Protein AF-A0A7W5QB57-F1 (afdb_monomer_lite)

Secondary structure (DSSP, 8-state):
-PPPPPP-----TTHHHHHHHHHHHHHHHHHHHHHHHHHHHHHTT-HHHHHHHSS---HHHHHT--THHHHHHHHHHHHHHHT--

Radius of gyration: 21.52 Å; chains: 1; bounding box: 70×33×40 Å

Structure (mmCIF, N/CA/C/O backbone):
data_AF-A0A7W5QB57-F1
#
_entry.id   AF-A0A7W5QB57-F1
#
loop_
_atom_site.group_PDB
_atom_site.id
_atom_site.type_symbol
_atom_site.label_atom_id
_atom_site.label_alt_id
_atom_site.label_comp_id
_atom_site.label_asym_id
_atom_site.label_entity_id
_atom_site.label_seq_id
_atom_site.pdbx_PDB_ins_code
_atom_site.Cartn_x
_atom_site.Cartn_y
_atom_site.Cartn_z
_atom_site.occupancy
_atom_site.B_iso_or_equiv
_atom_site.auth_seq_id
_atom_site.auth_comp_id
_atom_site.auth_asym_id
_atom_site.auth_atom_id
_atom_site.pdbx_PDB_model_num
ATOM 1 N N . MET A 1 1 ? 57.827 -19.901 -29.539 1.00 41.34 1 MET A N 1
ATOM 2 C CA . MET A 1 1 ? 57.116 -18.695 -29.057 1.00 41.34 1 MET A CA 1
ATOM 3 C C . MET A 1 1 ? 55.734 -18.716 -29.700 1.00 41.34 1 MET A C 1
ATOM 5 O O . MET A 1 1 ? 55.635 -18.449 -30.886 1.00 41.34 1 MET A O 1
ATOM 9 N N . ALA A 1 2 ? 54.710 -19.194 -28.988 1.00 48.25 2 ALA A N 1
ATOM 10 C CA . ALA A 1 2 ? 53.352 -19.334 -29.526 1.00 48.25 2 ALA A CA 1
ATOM 11 C C . ALA A 1 2 ? 52.484 -18.145 -29.068 1.00 48.25 2 ALA A C 1
ATOM 13 O O . ALA A 1 2 ? 52.588 -17.762 -27.897 1.00 48.25 2 ALA A O 1
ATOM 14 N N . PRO A 1 3 ? 51.654 -17.543 -29.938 1.00 49.25 3 PRO A N 1
ATOM 15 C CA . PRO A 1 3 ? 50.801 -16.429 -29.548 1.00 49.25 3 PRO A CA 1
ATOM 16 C C . PRO A 1 3 ? 49.613 -16.937 -28.719 1.00 49.25 3 PRO A C 1
ATOM 18 O O . PRO A 1 3 ? 48.891 -17.842 -29.133 1.00 49.25 3 PRO A O 1
ATOM 21 N N . ARG A 1 4 ? 49.415 -16.355 -27.529 1.00 50.53 4 ARG A N 1
ATOM 22 C CA . ARG A 1 4 ? 48.245 -16.627 -26.685 1.00 50.53 4 ARG A CA 1
ATOM 23 C C . ARG A 1 4 ? 47.011 -15.951 -27.278 1.00 50.53 4 ARG A C 1
ATOM 25 O O . ARG A 1 4 ? 46.998 -14.744 -27.504 1.00 50.53 4 ARG A O 1
ATOM 32 N N . HIS A 1 5 ? 45.996 -16.774 -27.488 1.00 50.69 5 HIS A N 1
ATOM 33 C CA . HIS A 1 5 ? 44.615 -16.433 -27.800 1.00 50.69 5 HIS A CA 1
ATOM 34 C C . HIS A 1 5 ? 44.081 -15.373 -26.813 1.00 50.69 5 HIS A C 1
ATOM 36 O O . HIS A 1 5 ? 44.169 -15.569 -25.599 1.00 50.69 5 HIS A O 1
ATOM 42 N N . ARG A 1 6 ? 43.551 -14.250 -27.317 1.00 55.34 6 ARG A N 1
ATOM 43 C CA . ARG A 1 6 ? 42.699 -13.350 -26.521 1.00 55.34 6 ARG A CA 1
ATOM 44 C C . ARG A 1 6 ? 41.283 -13.933 -26.518 1.00 55.34 6 ARG A C 1
ATOM 46 O O . ARG A 1 6 ? 40.828 -14.300 -27.598 1.00 55.34 6 ARG A O 1
ATOM 53 N N . PRO A 1 7 ? 40.576 -13.997 -25.383 1.00 51.34 7 PRO A N 1
ATOM 54 C CA . PRO A 1 7 ? 39.146 -14.246 -25.419 1.00 51.34 7 PRO A CA 1
ATOM 55 C C . PRO A 1 7 ? 38.422 -12.970 -25.869 1.00 51.34 7 PRO A C 1
ATOM 57 O O . PRO A 1 7 ? 38.647 -11.887 -25.323 1.00 51.34 7 PRO A O 1
ATOM 60 N N . ASP A 1 8 ? 37.577 -13.114 -26.886 1.00 49.06 8 ASP A N 1
ATOM 61 C CA . ASP A 1 8 ? 36.549 -12.152 -27.269 1.00 49.06 8 ASP A CA 1
ATOM 62 C C . ASP A 1 8 ? 35.579 -11.967 -26.094 1.00 49.06 8 ASP A C 1
ATOM 64 O O . ASP A 1 8 ? 34.859 -12.890 -25.708 1.00 49.06 8 ASP A O 1
ATOM 68 N N . PHE A 1 9 ? 35.563 -10.769 -25.508 1.00 51.81 9 PHE A N 1
ATOM 69 C CA . PHE A 1 9 ? 34.528 -10.354 -24.563 1.00 51.81 9 PHE A CA 1
ATOM 70 C C . PHE A 1 9 ? 33.241 -10.082 -25.348 1.00 51.81 9 PHE A C 1
ATOM 72 O O . PHE A 1 9 ? 32.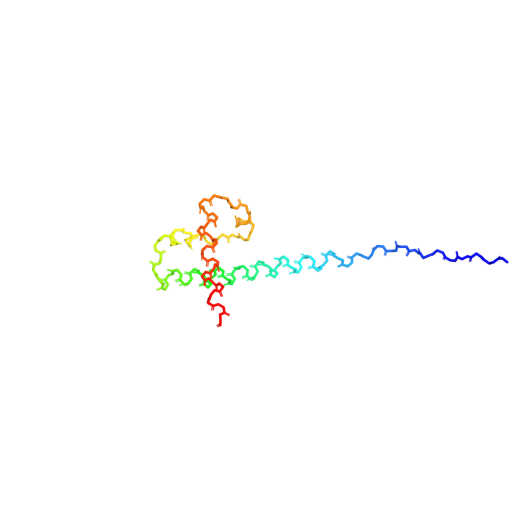931 -8.944 -25.697 1.00 51.81 9 PHE A O 1
ATOM 79 N N . THR A 1 10 ? 32.492 -11.142 -25.641 1.00 52.12 10 THR A N 1
ATOM 80 C CA . THR A 1 10 ? 31.095 -11.005 -26.060 1.00 52.12 10 THR A CA 1
ATOM 81 C C . THR A 1 10 ? 30.293 -10.619 -24.820 1.00 52.12 10 THR A C 1
ATOM 83 O O . THR A 1 10 ? 30.146 -11.417 -23.897 1.00 52.12 10 THR A O 1
ATOM 86 N N . PHE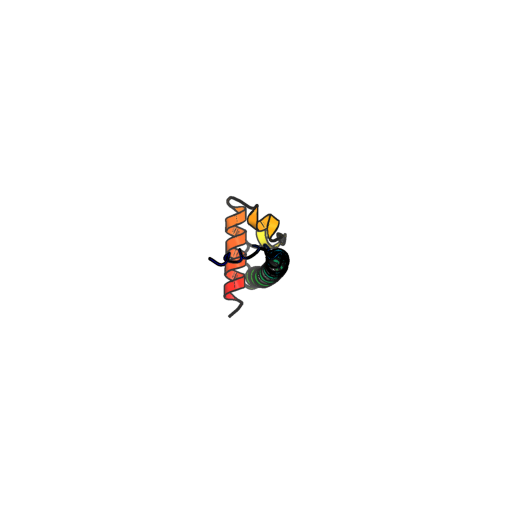 A 1 11 ? 29.847 -9.363 -24.763 1.00 49.97 11 PHE A N 1
ATOM 87 C CA . PHE A 1 11 ? 28.957 -8.870 -23.717 1.00 49.97 11 PHE A CA 1
ATOM 88 C C . PHE A 1 11 ? 27.590 -9.533 -23.913 1.00 49.97 11 PHE A C 1
ATOM 90 O O . PHE A 1 11 ? 26.879 -9.245 -24.876 1.00 49.97 11 PHE A O 1
ATOM 97 N N . ASP A 1 12 ? 27.278 -10.480 -23.039 1.00 50.22 12 ASP A N 1
ATOM 98 C CA . ASP A 1 12 ? 26.050 -11.259 -23.072 1.00 50.22 12 ASP A CA 1
ATOM 99 C C . ASP A 1 12 ? 24.828 -10.346 -22.827 1.00 50.22 12 ASP A C 1
ATOM 101 O O . ASP A 1 12 ? 24.679 -9.721 -21.775 1.00 50.22 12 ASP A O 1
ATOM 105 N N . GLN A 1 13 ? 23.973 -10.227 -23.847 1.00 51.25 13 GLN A N 1
ATOM 106 C CA . GLN A 1 13 ? 22.723 -9.460 -23.830 1.00 51.25 13 GLN A CA 1
ATOM 107 C C . GLN A 1 13 ? 21.587 -10.145 -23.031 1.00 51.25 13 GLN A C 1
ATOM 109 O O . GLN A 1 13 ? 20.440 -9.712 -23.142 1.00 51.25 13 GLN A O 1
ATOM 114 N N . ALA A 1 14 ? 21.835 -11.174 -22.205 1.00 48.97 14 ALA A N 1
ATOM 115 C CA . ALA A 1 14 ? 20.771 -11.820 -21.422 1.00 48.97 14 ALA A CA 1
ATOM 116 C C . ALA A 1 14 ? 20.222 -10.968 -20.260 1.00 48.97 14 ALA A C 1
ATOM 118 O O . ALA A 1 14 ? 19.106 -11.202 -19.801 1.00 48.97 14 ALA A O 1
ATOM 119 N N . THR A 1 15 ? 20.931 -9.927 -19.819 1.00 53.41 15 THR A N 1
ATOM 120 C CA . THR A 1 15 ? 20.508 -9.097 -18.668 1.00 53.41 15 THR A CA 1
ATOM 121 C C . THR A 1 15 ? 19.298 -8.192 -18.942 1.00 53.41 15 THR A C 1
ATOM 123 O O . THR A 1 15 ? 18.711 -7.639 -18.013 1.00 53.41 15 THR A O 1
ATOM 126 N N . GLY A 1 16 ? 18.875 -8.045 -20.202 1.00 47.72 16 GLY A N 1
ATOM 127 C CA . GLY A 1 16 ? 17.704 -7.237 -20.560 1.00 47.72 16 GLY A CA 1
ATOM 128 C C . GLY A 1 16 ? 16.356 -7.914 -20.290 1.00 47.72 16 GLY A C 1
ATOM 129 O O . GLY A 1 16 ? 15.363 -7.218 -20.088 1.00 47.72 16 GLY A O 1
ATOM 130 N N . VAL A 1 17 ? 16.305 -9.251 -20.276 1.00 49.41 17 VAL A N 1
ATOM 131 C CA . VAL A 1 17 ? 15.047 -10.015 -20.154 1.00 49.41 17 VAL A CA 1
ATOM 132 C C . VAL A 1 17 ? 14.688 -10.273 -18.688 1.00 49.41 17 VAL A C 1
ATOM 134 O O . VAL A 1 17 ? 13.517 -10.183 -18.324 1.00 49.41 17 VAL A O 1
ATOM 137 N N . GLU A 1 18 ? 15.688 -10.489 -17.828 1.00 51.88 18 GLU A N 1
ATOM 138 C CA . GLU A 1 18 ? 15.490 -10.676 -16.382 1.00 51.88 18 GLU A CA 1
ATOM 139 C C . GLU A 1 18 ? 14.927 -9.403 -15.723 1.00 51.88 18 GLU A C 1
ATOM 141 O O . GLU A 1 18 ? 13.928 -9.459 -15.015 1.00 51.88 18 GLU A O 1
ATOM 146 N N . HIS A 1 19 ? 15.446 -8.221 -16.077 1.00 52.06 19 HIS A N 1
ATOM 147 C CA . HIS A 1 19 ? 14.941 -6.941 -15.557 1.00 52.06 19 HIS A CA 1
ATOM 148 C C . HIS A 1 19 ? 13.513 -6.570 -16.008 1.00 52.06 19 HIS A C 1
ATOM 150 O O . HIS A 1 19 ? 12.855 -5.765 -15.344 1.00 52.06 19 HIS A O 1
ATOM 156 N N . MET A 1 20 ? 13.023 -7.089 -17.142 1.00 50.16 20 MET A N 1
ATOM 157 C CA . MET A 1 20 ? 11.633 -6.854 -17.566 1.00 50.16 20 MET A CA 1
ATOM 158 C C . MET A 1 20 ? 10.654 -7.766 -16.822 1.00 50.16 20 MET A C 1
ATOM 160 O O . MET A 1 20 ? 9.576 -7.308 -16.445 1.00 50.16 20 MET A O 1
ATOM 164 N N . ALA A 1 21 ? 11.042 -9.022 -16.575 1.00 58.12 21 ALA A N 1
ATOM 165 C CA . ALA A 1 21 ? 10.259 -9.955 -15.770 1.00 58.12 21 ALA A CA 1
ATOM 166 C C . ALA A 1 21 ? 10.160 -9.497 -14.304 1.00 58.12 21 ALA A C 1
ATOM 168 O O . ALA A 1 21 ? 9.079 -9.577 -13.722 1.00 58.12 21 ALA A O 1
ATOM 169 N N . ASP A 1 22 ? 11.242 -8.938 -13.750 1.00 67.88 22 ASP A N 1
ATOM 170 C CA . ASP A 1 22 ? 11.258 -8.355 -12.402 1.00 67.88 22 ASP A CA 1
ATOM 171 C C . ASP A 1 22 ? 10.241 -7.217 -12.254 1.00 67.88 22 ASP A C 1
ATOM 173 O O . ASP A 1 22 ? 9.447 -7.221 -11.322 1.00 67.88 22 ASP A O 1
ATOM 177 N N . LYS A 1 23 ? 10.151 -6.299 -13.226 1.00 76.50 23 LYS A N 1
ATOM 178 C CA . LYS A 1 23 ? 9.184 -5.184 -13.166 1.00 76.50 23 LYS A CA 1
ATOM 179 C C . LYS A 1 23 ? 7.724 -5.626 -13.234 1.00 76.50 23 LYS A C 1
ATOM 181 O O . LYS A 1 23 ? 6.868 -5.020 -12.586 1.00 76.50 23 LYS A O 1
ATOM 186 N N . GLU A 1 24 ? 7.426 -6.641 -14.040 1.00 81.38 24 GLU A N 1
ATOM 187 C CA . GLU A 1 24 ? 6.072 -7.193 -14.148 1.00 81.38 24 GLU A CA 1
ATOM 188 C C . GLU A 1 24 ? 5.689 -7.928 -12.853 1.00 81.38 24 GLU A C 1
ATOM 190 O O . GLU A 1 24 ? 4.578 -7.769 -12.340 1.00 81.38 24 GLU A O 1
ATOM 195 N N . LEU A 1 25 ? 6.641 -8.674 -12.278 1.00 84.69 25 LEU A N 1
ATOM 196 C CA . LEU A 1 25 ? 6.491 -9.336 -10.986 1.00 84.69 25 LEU A CA 1
ATOM 197 C C . LEU A 1 25 ? 6.315 -8.322 -9.849 1.00 84.69 25 LEU A C 1
ATOM 199 O O . LEU A 1 25 ? 5.399 -8.481 -9.046 1.00 84.69 25 LEU A O 1
ATOM 203 N N . ASP A 1 26 ? 7.120 -7.262 -9.803 1.00 85.19 26 ASP A N 1
ATOM 204 C CA . ASP A 1 26 ? 7.000 -6.166 -8.837 1.00 85.19 26 ASP A CA 1
ATOM 205 C C . ASP A 1 26 ? 5.626 -5.498 -8.917 1.00 85.19 26 ASP A C 1
ATOM 207 O O . ASP A 1 26 ? 4.993 -5.248 -7.890 1.00 85.19 26 ASP A O 1
ATOM 211 N N . ARG A 1 27 ? 5.122 -5.241 -10.133 1.00 85.44 27 ARG A N 1
ATOM 212 C CA . ARG A 1 27 ? 3.765 -4.712 -10.338 1.00 85.44 27 ARG A CA 1
ATOM 213 C C . ARG A 1 27 ? 2.699 -5.668 -9.812 1.00 85.44 27 ARG A C 1
ATOM 215 O O . ARG A 1 27 ? 1.794 -5.219 -9.114 1.00 85.44 27 ARG A O 1
ATOM 222 N N . LEU A 1 28 ? 2.808 -6.962 -10.110 1.00 89.19 28 LEU A N 1
ATOM 223 C CA . LEU A 1 28 ? 1.870 -7.987 -9.636 1.00 89.19 28 LEU A CA 1
ATOM 224 C C . LEU A 1 28 ? 1.890 -8.138 -8.112 1.00 89.19 28 LEU A C 1
ATOM 226 O O . LEU A 1 28 ? 0.837 -8.232 -7.480 1.00 89.19 28 LEU A O 1
ATOM 230 N N . LEU A 1 29 ? 3.081 -8.158 -7.512 1.00 88.44 29 LEU A N 1
ATOM 231 C CA . LEU A 1 29 ? 3.259 -8.215 -6.064 1.00 88.44 29 LEU A CA 1
ATOM 232 C C . LEU A 1 29 ? 2.681 -6.969 -5.404 1.00 88.44 29 LEU A C 1
ATOM 234 O O . LEU A 1 29 ? 1.939 -7.087 -4.429 1.00 88.44 29 LEU A O 1
ATOM 238 N N . PHE A 1 30 ? 2.973 -5.793 -5.957 1.00 89.62 30 PHE A N 1
ATOM 239 C CA . PHE A 1 30 ? 2.429 -4.532 -5.477 1.00 89.62 30 PHE A CA 1
ATOM 240 C C . PHE A 1 30 ? 0.903 -4.522 -5.538 1.00 89.62 30 PHE A C 1
ATOM 242 O O . PHE A 1 30 ? 0.273 -4.238 -4.524 1.00 89.62 30 PHE A O 1
ATOM 249 N N . ASP A 1 31 ? 0.307 -4.880 -6.677 1.00 89.25 31 ASP A N 1
ATOM 250 C CA . ASP A 1 31 ? -1.149 -4.908 -6.854 1.00 89.25 31 ASP A CA 1
ATOM 251 C C . ASP A 1 31 ? -1.811 -5.864 -5.853 1.00 89.25 31 ASP A C 1
ATOM 253 O O . ASP A 1 31 ? -2.779 -5.518 -5.172 1.00 89.25 31 ASP A O 1
ATOM 257 N N . ARG A 1 32 ? -1.205 -7.039 -5.651 1.00 90.00 32 ARG A N 1
ATOM 258 C CA . ARG A 1 32 ? -1.697 -8.025 -4.689 1.00 90.00 32 ARG A CA 1
ATOM 259 C C . ARG A 1 32 ? -1.596 -7.547 -3.243 1.00 90.00 32 ARG A C 1
ATOM 261 O O . ARG A 1 32 ? -2.556 -7.696 -2.485 1.00 90.00 32 ARG A O 1
ATOM 268 N N . ILE A 1 33 ? -0.456 -6.984 -2.846 1.00 91.12 33 ILE A N 1
ATOM 269 C CA . ILE A 1 33 ? -0.261 -6.412 -1.507 1.00 91.12 33 ILE A CA 1
ATOM 270 C C . ILE A 1 33 ? -1.230 -5.248 -1.295 1.00 91.12 33 ILE A C 1
ATOM 272 O O . ILE A 1 33 ? -1.857 -5.148 -0.241 1.00 91.12 33 ILE A O 1
ATOM 276 N N . TRP A 1 34 ? -1.389 -4.393 -2.302 1.00 90.25 34 TRP A N 1
ATOM 277 C CA . TRP A 1 34 ? -2.301 -3.265 -2.262 1.00 90.25 34 TRP A CA 1
ATOM 278 C C . TRP A 1 34 ? -3.746 -3.719 -2.073 1.00 90.25 34 TRP A C 1
ATOM 280 O O . TRP A 1 34 ? -4.420 -3.219 -1.178 1.00 90.25 34 TRP A O 1
ATOM 290 N N . ALA A 1 35 ? -4.214 -4.704 -2.843 1.00 90.56 35 ALA A N 1
ATOM 291 C CA . ALA A 1 35 ? -5.562 -5.252 -2.713 1.00 90.56 35 ALA A CA 1
ATOM 292 C C . ALA A 1 35 ? -5.825 -5.809 -1.303 1.00 90.56 35 ALA A C 1
ATOM 294 O O . ALA A 1 35 ? -6.881 -5.559 -0.718 1.00 90.56 35 ALA A O 1
ATOM 295 N N . LEU A 1 36 ? -4.847 -6.510 -0.720 1.00 91.69 36 LEU A N 1
ATOM 296 C CA . LEU A 1 36 ? -4.926 -6.999 0.659 1.00 91.69 36 LEU A CA 1
ATOM 297 C C . LEU A 1 36 ? -4.953 -5.855 1.678 1.00 91.69 36 LEU A C 1
ATOM 299 O O . LEU A 1 36 ? -5.736 -5.894 2.627 1.00 91.69 36 LEU A O 1
ATOM 303 N N . GLY A 1 37 ? -4.134 -4.825 1.472 1.00 90.75 37 GLY A N 1
ATOM 304 C CA . GLY A 1 37 ? -4.090 -3.640 2.323 1.00 90.75 37 GLY A CA 1
ATOM 305 C C . GLY A 1 37 ? -5.383 -2.837 2.262 1.00 90.75 37 GLY A C 1
ATOM 306 O O . GLY A 1 37 ? -5.924 -2.459 3.297 1.00 90.75 37 GLY A O 1
ATOM 307 N N . ALA A 1 38 ? -5.928 -2.631 1.065 1.00 89.06 38 ALA A N 1
ATOM 308 C CA . ALA A 1 38 ? -7.193 -1.945 0.847 1.00 89.06 38 ALA A CA 1
ATOM 309 C C . ALA A 1 38 ? -8.359 -2.702 1.490 1.00 89.06 38 ALA A C 1
ATOM 311 O O . ALA A 1 38 ? -9.181 -2.093 2.177 1.00 89.06 38 ALA A O 1
ATOM 312 N N . LYS A 1 39 ? -8.379 -4.032 1.349 1.00 89.69 39 LYS A N 1
ATOM 313 C CA . LYS A 1 39 ? -9.339 -4.888 2.047 1.00 89.69 39 LYS A CA 1
ATOM 314 C C . LYS A 1 39 ? -9.197 -4.766 3.565 1.00 89.69 39 LYS A C 1
ATOM 316 O O . LYS A 1 39 ? -10.190 -4.568 4.247 1.00 89.69 39 LYS A O 1
ATOM 321 N N . ALA A 1 40 ? -7.976 -4.789 4.099 1.00 89.12 40 ALA A N 1
ATOM 322 C CA . ALA A 1 40 ? -7.741 -4.608 5.531 1.00 89.12 40 ALA A CA 1
ATOM 323 C C . ALA A 1 40 ? -8.176 -3.224 6.036 1.00 89.12 40 ALA A C 1
ATOM 325 O O . ALA A 1 40 ? -8.675 -3.109 7.151 1.00 89.12 40 ALA A O 1
ATOM 326 N N . VAL A 1 41 ? -8.010 -2.169 5.237 1.00 88.25 41 VAL A N 1
ATOM 327 C CA . VAL A 1 41 ? -8.504 -0.822 5.562 1.00 88.25 41 VAL A CA 1
ATOM 328 C C . VAL A 1 41 ? -10.029 -0.789 5.618 1.00 88.25 41 VAL A C 1
ATOM 330 O O . VAL A 1 41 ? -10.576 -0.148 6.515 1.00 88.25 41 VAL A O 1
ATOM 333 N N . GLN A 1 42 ? -10.707 -1.481 4.697 1.00 85.94 42 GLN A N 1
ATOM 334 C CA . GLN A 1 42 ? -12.165 -1.621 4.705 1.00 85.94 42 GLN A CA 1
ATOM 335 C C . GLN A 1 42 ? -12.646 -2.444 5.907 1.00 85.94 42 GLN A C 1
ATOM 337 O O . GLN A 1 42 ? -13.516 -1.980 6.642 1.00 85.94 42 GLN A O 1
ATOM 342 N N . ASP A 1 43 ? -12.035 -3.606 6.153 1.00 87.50 43 ASP A N 1
ATOM 343 C CA . ASP A 1 43 ? -12.385 -4.509 7.256 1.00 87.50 43 ASP A CA 1
ATOM 344 C C . ASP A 1 43 ? -12.174 -3.840 8.627 1.00 87.50 43 ASP A C 1
ATOM 346 O O . ASP A 1 43 ? -12.997 -3.991 9.527 1.00 87.50 43 ASP A O 1
ATOM 350 N N . ASN A 1 44 ? -11.104 -3.051 8.780 1.00 84.44 44 ASN A N 1
ATOM 351 C CA . ASN A 1 44 ? -10.803 -2.312 10.012 1.00 84.44 44 ASN A CA 1
ATOM 352 C C . ASN A 1 44 ? -11.420 -0.900 10.057 1.00 84.44 44 ASN A C 1
ATOM 354 O O . ASN A 1 44 ? -11.148 -0.155 10.998 1.00 84.44 44 ASN A O 1
ATOM 358 N N . GLN A 1 45 ? -12.206 -0.504 9.047 1.00 80.12 45 GLN A N 1
ATOM 359 C CA . GLN A 1 45 ? -12.840 0.819 8.929 1.00 80.12 45 GLN A CA 1
ATOM 360 C C . GLN A 1 45 ? -11.881 2.000 9.184 1.00 80.12 45 GLN A C 1
ATOM 362 O O . GLN A 1 45 ? -12.213 2.972 9.866 1.00 80.12 45 GLN A O 1
ATOM 367 N N . ILE A 1 46 ? -10.663 1.936 8.635 1.00 80.81 46 ILE A N 1
ATOM 368 C CA . ILE A 1 46 ? -9.642 2.968 8.859 1.00 80.81 46 ILE A CA 1
ATOM 369 C C . ILE A 1 46 ? -9.947 4.182 7.970 1.00 80.81 46 ILE A C 1
ATOM 371 O O . ILE A 1 46 ? -9.406 4.320 6.873 1.00 80.81 46 ILE A O 1
ATOM 375 N N . SER A 1 47 ? -10.795 5.096 8.454 1.00 77.50 47 SER A N 1
ATOM 376 C CA . SER A 1 47 ? -11.231 6.298 7.717 1.00 77.50 47 SER A CA 1
ATOM 377 C C . SER A 1 47 ? -10.077 7.178 7.227 1.00 77.50 47 SER A C 1
ATOM 379 O O . SER A 1 47 ? -10.166 7.762 6.151 1.00 77.50 47 SER A O 1
ATOM 381 N N . ALA A 1 48 ? -8.969 7.232 7.974 1.00 76.88 48 ALA A N 1
ATOM 382 C CA . ALA A 1 48 ? -7.770 7.976 7.583 1.00 76.88 48 ALA A CA 1
ATOM 383 C C . ALA A 1 48 ? -7.102 7.417 6.310 1.00 76.88 48 ALA A C 1
ATOM 385 O O . ALA A 1 48 ? -6.495 8.168 5.557 1.00 76.88 48 ALA A O 1
ATOM 386 N N . LEU A 1 49 ? -7.234 6.111 6.053 1.00 79.81 49 LEU A N 1
ATOM 387 C CA . LEU A 1 49 ? -6.668 5.441 4.878 1.00 79.81 49 LEU A CA 1
ATOM 388 C C . LEU A 1 49 ? -7.711 5.168 3.794 1.00 79.81 49 LEU A C 1
ATOM 390 O O . LEU A 1 49 ? -7.334 4.892 2.660 1.00 79.81 49 LEU A O 1
ATOM 394 N N . ALA A 1 50 ? -9.003 5.301 4.104 1.00 77.19 50 ALA A N 1
ATOM 395 C CA . ALA A 1 50 ? -10.084 5.164 3.132 1.00 77.19 50 ALA A CA 1
ATOM 396 C C . ALA A 1 50 ? -9.905 6.132 1.949 1.00 77.19 50 ALA A C 1
ATOM 398 O O . ALA A 1 50 ? -10.107 5.761 0.798 1.00 77.19 50 ALA A O 1
ATOM 399 N N . GLY A 1 51 ? -9.429 7.354 2.220 1.00 74.06 51 GLY A N 1
ATOM 400 C CA . GLY A 1 51 ? -9.062 8.321 1.182 1.00 74.06 51 GLY A CA 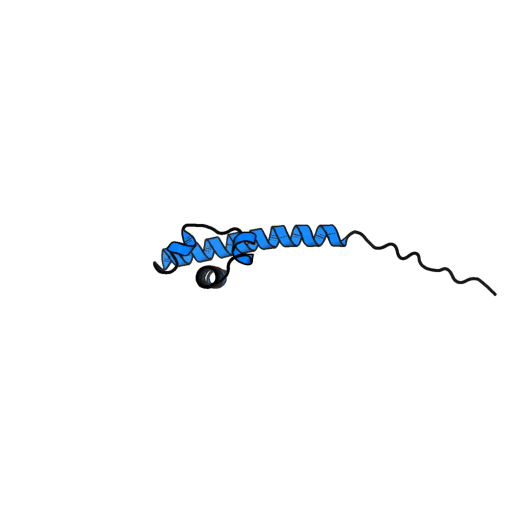1
ATOM 401 C C . GLY A 1 51 ? -7.957 7.824 0.244 1.00 74.06 51 GLY A C 1
ATOM 402 O O . GLY A 1 51 ? -8.019 8.047 -0.964 1.00 74.06 51 GLY A O 1
ATOM 403 N N . ALA A 1 52 ? -6.967 7.114 0.790 1.00 73.69 52 ALA A N 1
ATOM 404 C CA . ALA A 1 52 ? -5.848 6.561 0.035 1.00 73.69 52 ALA A CA 1
ATOM 405 C C . ALA A 1 52 ? -6.235 5.302 -0.755 1.00 73.69 52 ALA A C 1
ATOM 407 O O . ALA A 1 52 ? -5.664 5.063 -1.812 1.00 73.69 52 ALA A O 1
ATOM 408 N N . THR A 1 53 ? -7.214 4.523 -0.286 1.00 77.94 53 THR A N 1
ATOM 409 C CA . THR A 1 53 ? -7.688 3.307 -0.970 1.00 77.94 53 THR A CA 1
ATOM 410 C C . THR A 1 53 ? -8.756 3.574 -2.033 1.00 77.94 53 THR A C 1
ATOM 412 O O . THR A 1 53 ? -8.997 2.708 -2.870 1.00 77.94 53 THR A O 1
ATOM 415 N N . LEU A 1 54 ? -9.353 4.775 -2.069 1.00 74.25 54 LEU A N 1
ATOM 416 C CA . LEU A 1 54 ? -10.295 5.202 -3.120 1.00 74.25 54 LEU A CA 1
ATOM 417 C C . LEU A 1 54 ? -9.666 5.268 -4.518 1.00 74.25 54 LEU A C 1
ATOM 419 O O . LEU A 1 54 ? -10.363 5.115 -5.521 1.00 74.25 54 LEU A O 1
ATOM 423 N N . ARG A 1 55 ? -8.358 5.517 -4.597 1.00 73.88 55 ARG A N 1
ATOM 424 C CA . ARG A 1 55 ? -7.584 5.417 -5.834 1.00 73.88 55 ARG A CA 1
ATOM 425 C C . ARG A 1 55 ? -6.494 4.390 -5.619 1.00 73.88 55 ARG A C 1
ATOM 427 O O . ARG A 1 55 ? -5.576 4.652 -4.854 1.00 73.88 55 ARG A O 1
ATOM 434 N N . THR A 1 56 ? -6.570 3.271 -6.326 1.00 79.88 56 THR A N 1
ATOM 435 C CA . THR A 1 56 ? -5.448 2.340 -6.440 1.00 79.88 56 THR A CA 1
ATOM 436 C C . THR A 1 56 ? -4.330 3.028 -7.224 1.00 79.88 56 THR A C 1
ATOM 438 O O . THR A 1 56 ? -4.517 3.261 -8.420 1.00 79.88 56 THR A O 1
ATOM 441 N N . PRO A 1 57 ? -3.211 3.420 -6.588 1.00 82.12 57 PRO A N 1
ATOM 442 C CA . PRO A 1 57 ? -2.083 3.971 -7.314 1.00 82.12 57 PRO A CA 1
ATOM 443 C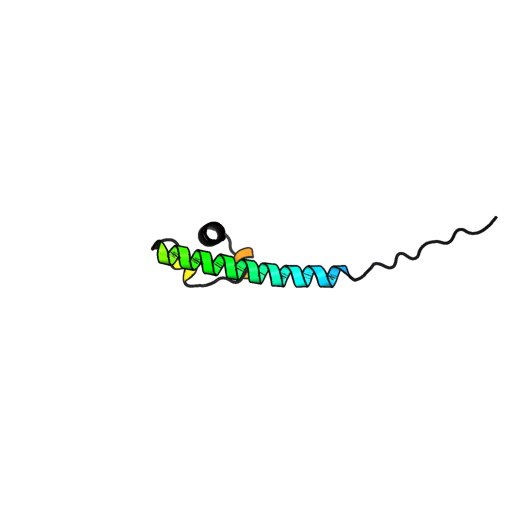 C . PRO A 1 57 ? -1.416 2.851 -8.106 1.00 82.12 57 PRO A C 1
ATOM 445 O O . PRO A 1 57 ? -1.370 1.700 -7.674 1.00 82.12 57 PRO A O 1
ATOM 448 N N . THR A 1 58 ? -0.846 3.193 -9.251 1.00 84.19 58 THR A N 1
ATOM 449 C CA . THR A 1 58 ? 0.102 2.288 -9.910 1.00 84.19 58 THR A CA 1
ATOM 450 C C . THR A 1 58 ? 1.430 2.258 -9.149 1.00 84.19 58 THR A C 1
ATOM 452 O O . THR A 1 58 ? 1.746 3.188 -8.405 1.00 84.19 58 THR A O 1
ATOM 455 N N . LEU A 1 59 ? 2.248 1.219 -9.355 1.00 82.50 59 LEU A N 1
ATOM 456 C CA . LEU A 1 59 ? 3.594 1.147 -8.768 1.00 82.50 59 LEU A CA 1
ATOM 457 C C . LEU A 1 59 ? 4.431 2.399 -9.100 1.00 82.50 59 LEU A C 1
ATOM 459 O O . LEU A 1 59 ? 5.157 2.910 -8.252 1.00 82.50 59 LEU A O 1
ATOM 463 N N . GLU A 1 60 ? 4.283 2.931 -10.313 1.00 83.75 60 GLU A N 1
ATOM 464 C CA . GLU A 1 60 ? 4.962 4.153 -10.756 1.00 83.75 60 GLU A CA 1
ATOM 465 C C . GLU A 1 60 ? 4.443 5.399 -10.032 1.00 83.75 60 GLU A C 1
ATOM 467 O O . GLU A 1 60 ? 5.235 6.242 -9.617 1.00 83.75 60 GLU A O 1
ATOM 472 N N . GLU A 1 61 ? 3.128 5.522 -9.830 1.00 83.12 61 GLU A N 1
ATOM 473 C CA . GLU A 1 61 ? 2.559 6.612 -9.028 1.00 83.12 61 GLU A CA 1
ATOM 474 C C . GLU A 1 61 ? 2.958 6.510 -7.558 1.00 83.12 61 GLU A C 1
ATOM 476 O O . GLU A 1 61 ? 3.190 7.533 -6.919 1.00 83.12 61 GLU A O 1
ATOM 481 N N . TYR A 1 62 ? 3.062 5.296 -7.019 1.00 83.38 62 TYR A N 1
ATOM 482 C CA . TYR A 1 62 ? 3.566 5.059 -5.672 1.00 83.38 62 TYR A CA 1
ATOM 483 C C . TYR A 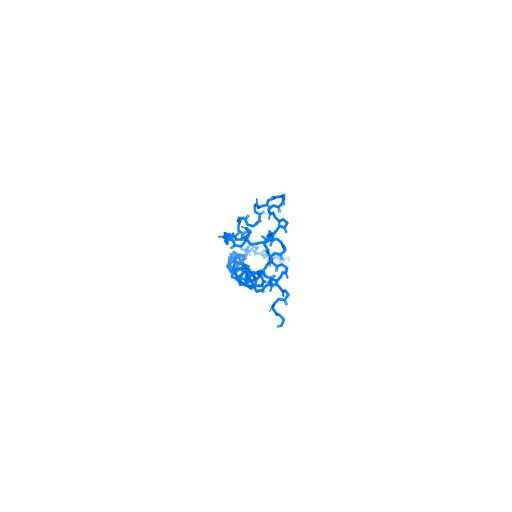1 62 ? 5.029 5.503 -5.544 1.00 83.38 62 TYR A C 1
ATOM 485 O O . TYR A 1 62 ? 5.360 6.245 -4.626 1.00 83.38 62 TYR A O 1
ATOM 493 N N . GLN A 1 63 ? 5.897 5.126 -6.487 1.00 82.00 63 GLN A N 1
ATOM 494 C CA . GLN A 1 63 ? 7.310 5.529 -6.482 1.00 82.00 63 GLN A CA 1
ATOM 495 C C . GLN A 1 63 ? 7.504 7.040 -6.674 1.00 82.00 63 GLN A C 1
ATOM 497 O O . GLN A 1 63 ? 8.412 7.617 -6.081 1.00 82.00 63 GLN A O 1
ATOM 502 N N . ASN A 1 64 ? 6.641 7.684 -7.464 1.00 85.31 64 ASN A N 1
ATOM 503 C CA . ASN A 1 64 ? 6.651 9.135 -7.678 1.00 85.31 64 ASN A CA 1
ATOM 504 C C . ASN A 1 64 ? 5.858 9.919 -6.614 1.00 85.31 64 ASN A C 1
ATOM 506 O O . ASN A 1 64 ? 5.797 11.149 -6.668 1.00 85.31 64 ASN A O 1
ATOM 510 N N . SER A 1 65 ? 5.218 9.240 -5.658 1.00 80.38 65 SER A N 1
ATOM 511 C CA . SER A 1 65 ? 4.488 9.902 -4.579 1.00 80.38 65 SER A CA 1
ATOM 512 C C . SER A 1 65 ? 5.448 10.371 -3.490 1.00 80.38 65 SER A C 1
ATOM 514 O O . SER A 1 65 ? 6.330 9.646 -3.036 1.00 80.38 65 SER A O 1
ATOM 516 N N . HIS A 1 66 ? 5.230 11.591 -3.004 1.00 79.81 66 HIS A N 1
ATOM 517 C CA . HIS A 1 66 ? 6.008 12.186 -1.920 1.00 79.81 66 HIS A CA 1
ATOM 518 C C . HIS A 1 66 ? 5.087 12.832 -0.871 1.00 79.81 66 HIS A C 1
ATOM 520 O O . HIS A 1 66 ? 3.909 13.089 -1.125 1.00 79.81 66 HIS A O 1
ATOM 526 N N . GLY A 1 67 ? 5.624 13.092 0.324 1.00 81.12 67 GLY A N 1
ATOM 527 C CA . GLY A 1 67 ? 4.913 13.793 1.401 1.00 81.12 67 GLY A CA 1
ATOM 528 C C . GLY A 1 67 ? 3.869 12.944 2.139 1.00 81.12 67 GLY A C 1
ATOM 529 O O . GLY A 1 67 ? 4.028 11.731 2.287 1.00 81.12 67 GLY A O 1
ATOM 530 N N . GLU A 1 68 ? 2.801 13.584 2.627 1.00 77.75 68 GLU A N 1
ATOM 531 C CA . GLU A 1 68 ? 1.744 12.922 3.416 1.00 77.75 68 GLU A CA 1
ATOM 532 C C . GLU A 1 68 ? 1.068 11.785 2.651 1.00 77.75 68 GLU A C 1
ATOM 534 O O . GLU A 1 68 ? 0.849 10.708 3.203 1.00 77.75 68 GLU A O 1
ATOM 539 N N . ARG A 1 69 ? 0.853 11.972 1.344 1.00 79.44 69 ARG A N 1
ATOM 540 C CA . ARG A 1 69 ? 0.251 10.949 0.488 1.00 79.44 69 ARG A CA 1
ATOM 541 C C . ARG A 1 69 ? 1.080 9.666 0.479 1.00 79.44 69 ARG A C 1
ATOM 543 O O . ARG A 1 69 ? 0.520 8.592 0.647 1.00 79.44 69 ARG A O 1
ATOM 550 N N . MET A 1 70 ? 2.408 9.769 0.384 1.00 85.19 70 MET A N 1
ATOM 551 C CA . MET A 1 70 ? 3.303 8.605 0.442 1.00 85.19 70 MET A CA 1
ATOM 552 C C . MET A 1 70 ? 3.202 7.866 1.783 1.00 85.19 70 MET A C 1
ATOM 554 O O . MET A 1 70 ? 3.203 6.637 1.819 1.00 85.19 70 MET A O 1
ATOM 558 N N . SER A 1 71 ? 3.058 8.601 2.890 1.00 86.38 71 SER A N 1
ATOM 559 C CA . SER A 1 71 ? 2.907 7.992 4.218 1.00 86.38 71 SER A CA 1
ATOM 560 C C . SER A 1 71 ? 1.635 7.157 4.335 1.00 86.38 71 SER A C 1
ATOM 562 O O . SER A 1 71 ? 1.673 6.072 4.917 1.00 86.38 71 SER A O 1
ATOM 564 N N . ASP A 1 72 ? 0.519 7.619 3.774 1.00 86.88 72 ASP A N 1
ATOM 565 C CA . ASP A 1 72 ? -0.726 6.850 3.794 1.00 86.88 72 ASP A CA 1
ATOM 566 C C . ASP A 1 72 ? -0.657 5.623 2.885 1.00 86.88 72 ASP A C 1
ATOM 568 O O . ASP A 1 72 ? -1.046 4.535 3.308 1.00 86.88 72 ASP A O 1
ATOM 572 N N . LEU A 1 73 ? -0.050 5.747 1.700 1.00 87.06 73 LEU A N 1
ATOM 573 C CA . LEU A 1 73 ? 0.197 4.606 0.814 1.00 87.06 73 LEU A CA 1
ATOM 574 C C . LEU A 1 73 ? 1.052 3.523 1.497 1.00 87.06 73 LEU A C 1
ATOM 576 O O . LEU A 1 73 ? 0.706 2.342 1.463 1.00 87.06 73 LEU A O 1
ATOM 580 N N . ILE A 1 74 ? 2.130 3.919 2.185 1.00 88.88 74 ILE A N 1
ATOM 581 C CA . ILE A 1 74 ? 2.995 2.996 2.938 1.00 88.88 74 ILE A CA 1
ATOM 582 C C . ILE A 1 74 ? 2.212 2.271 4.040 1.00 88.88 74 ILE A C 1
ATOM 584 O O . ILE A 1 74 ? 2.432 1.079 4.267 1.00 88.88 74 ILE A O 1
ATOM 588 N N . LYS A 1 75 ? 1.296 2.954 4.739 1.00 90.56 75 LYS A N 1
ATOM 589 C CA . LYS A 1 75 ? 0.465 2.319 5.776 1.00 90.56 75 LYS A CA 1
ATOM 590 C C . LYS A 1 75 ? -0.463 1.258 5.179 1.00 90.56 75 LYS A C 1
ATOM 592 O O . LYS A 1 75 ? -0.562 0.175 5.752 1.00 90.56 75 LYS A O 1
ATOM 597 N N . VAL A 1 76 ? -1.089 1.533 4.030 1.00 88.88 76 VAL A N 1
ATOM 598 C CA . VAL A 1 76 ? -1.928 0.550 3.315 1.00 88.88 76 VAL A CA 1
ATOM 599 C C . VAL A 1 76 ? -1.099 -0.673 2.916 1.00 88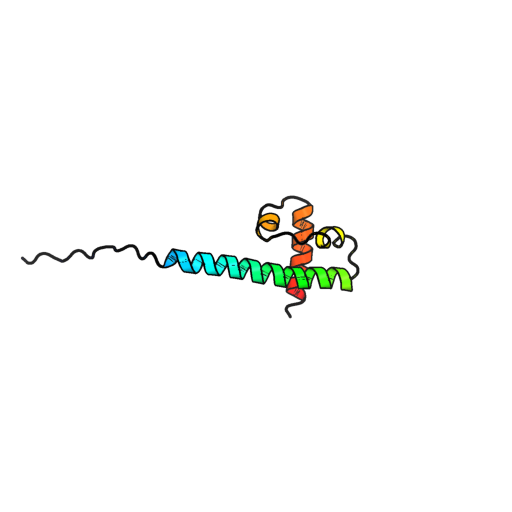.88 76 VAL A C 1
ATOM 601 O O . VAL A 1 76 ? -1.493 -1.800 3.207 1.00 88.88 76 VAL A O 1
ATOM 604 N N . ILE A 1 77 ? 0.086 -0.466 2.338 1.00 89.19 77 ILE A N 1
ATOM 605 C CA . ILE A 1 77 ? 1.003 -1.554 1.964 1.00 89.19 77 ILE A CA 1
ATOM 606 C C . ILE A 1 77 ? 1.418 -2.383 3.186 1.00 89.19 77 ILE A C 1
ATOM 608 O O . ILE A 1 77 ? 1.372 -3.611 3.141 1.00 89.19 77 ILE A O 1
ATOM 612 N N . LYS A 1 78 ? 1.765 -1.740 4.307 1.00 90.38 78 LYS A N 1
ATOM 613 C CA . LYS A 1 78 ? 2.104 -2.435 5.560 1.00 90.38 78 LYS A CA 1
ATOM 614 C C . LYS A 1 78 ? 0.965 -3.317 6.066 1.00 90.38 78 LYS A C 1
ATOM 616 O O . LYS A 1 78 ? 1.225 -4.434 6.508 1.00 90.38 78 LYS A O 1
ATOM 621 N N . LEU A 1 79 ? -0.274 -2.832 5.988 1.00 90.00 79 LEU A N 1
ATOM 622 C CA . LEU A 1 79 ? -1.455 -3.628 6.321 1.00 90.00 79 LEU A CA 1
ATOM 623 C C . LEU A 1 79 ? -1.600 -4.817 5.366 1.00 90.00 79 LEU A C 1
ATOM 625 O O . LEU A 1 79 ? -1.839 -5.929 5.819 1.00 90.00 79 LEU A O 1
ATOM 629 N N . GLY A 1 80 ? -1.383 -4.613 4.066 1.00 89.88 80 GLY A N 1
ATOM 630 C CA . GLY A 1 80 ? -1.430 -5.686 3.073 1.00 89.88 80 GLY A CA 1
ATOM 631 C C . GLY A 1 80 ? -0.391 -6.779 3.310 1.00 89.88 80 GLY A C 1
ATOM 632 O O . GLY A 1 80 ? -0.721 -7.961 3.266 1.00 89.88 80 GLY A O 1
ATOM 633 N N . ILE A 1 81 ? 0.843 -6.397 3.647 1.00 88.56 81 ILE A N 1
ATOM 634 C CA . ILE A 1 81 ? 1.910 -7.344 4.003 1.00 88.56 81 ILE A CA 1
ATOM 635 C C . ILE A 1 81 ? 1.558 -8.106 5.284 1.00 88.56 81 ILE A C 1
ATOM 637 O O . ILE A 1 81 ? 1.784 -9.310 5.358 1.00 88.56 81 ILE A O 1
ATOM 641 N N . ALA A 1 82 ? 0.962 -7.444 6.281 1.00 88.94 82 ALA A N 1
ATOM 642 C CA . ALA A 1 82 ? 0.518 -8.114 7.503 1.00 88.94 82 ALA A CA 1
ATOM 643 C C . ALA A 1 82 ? -0.565 -9.183 7.245 1.00 88.94 82 ALA A C 1
ATOM 645 O O . ALA A 1 82 ? -0.649 -10.147 8.004 1.00 88.94 82 ALA A O 1
ATOM 646 N N . GLN A 1 83 ? -1.347 -9.036 6.169 1.00 85.12 83 GLN A N 1
ATOM 647 C CA . GLN A 1 83 ? -2.367 -9.998 5.737 1.00 85.12 83 GLN A CA 1
ATOM 648 C C . GLN A 1 83 ? -1.822 -11.140 4.865 1.00 85.12 83 GLN A C 1
ATOM 650 O O . GLN A 1 83 ? -2.547 -12.099 4.626 1.00 85.12 83 GLN A O 1
ATOM 655 N N . LEU A 1 84 ? -0.572 -11.073 4.390 1.00 83.06 84 LEU A N 1
ATOM 656 C CA . LEU A 1 84 ? 0.074 -12.150 3.616 1.00 83.06 84 LEU A CA 1
ATOM 657 C C . LEU A 1 84 ? 0.536 -13.340 4.483 1.00 83.06 84 LEU A C 1
ATOM 659 O O . LEU A 1 84 ? 1.313 -14.173 4.018 1.00 83.06 84 LEU A O 1
ATOM 663 N N . ARG A 1 85 ? 0.105 -13.385 5.744 1.00 65.12 85 ARG A N 1
ATOM 664 C CA . ARG A 1 85 ? 0.558 -14.337 6.755 1.00 65.12 85 ARG A CA 1
ATOM 665 C C . ARG A 1 85 ? -0.072 -15.717 6.612 1.00 65.12 85 ARG A C 1
ATOM 667 O O . ARG A 1 85 ? -1.263 -15.790 6.242 1.00 65.12 85 ARG A O 1
#

Foldseek 3Di:
DDDDDDDDPPPDPPVVVVVVVVVVVVQVVLVQLLVQLLVLCVVVVVVVLVVLNVDDDGPVRLVVDDDPSVVSSVNSSVNSVVRVD

Sequence (85 aa):
MAPRHRPDFTFDQATGVEHMADKELDRLLFDRIWALGAKAVQDNQISALAGATLRTPTLEEYQNSHGERMSDLIKVIKLGIAQLR

pLDDT: mean 75.69, std 15.33, range [41.34, 91.69]